Protein AF-A0A293N793-F1 (afdb_monomer)

Solvent-accessible surface area (backbone atoms only — not comparable to full-atom values): 7824 Å² total; per-residue (Å²): 133,86,78,50,73,65,59,54,52,53,51,51,51,54,51,53,54,52,48,52,53,51,51,54,50,47,51,53,51,49,54,50,49,58,66,52,54,79,73,70,86,83,77,96,72,96,85,55,68,75,65,54,52,54,50,53,51,52,51,50,53,52,52,52,49,51,52,48,52,50,53,52,49,53,50,53,51,50,50,52,55,50,61,74,68,55,51,75,66,55,55,52,50,52,53,52,51,54,51,50,54,51,53,51,50,49,50,52,45,61,75,40,28,92,82,65,45,95,72,51,71,68,56,55,50,56,55,52,54,73,70,65,125

Radius of gyration: 32.21 Å; Cα contacts (8 Å, |Δi|>4): 14; chains: 1; bounding box: 65×48×79 Å

InterPro domains:
  IPR026622 Matrix-remodeling-associated protein 7 [PTHR21845] (70-132)
  IPR057534 Matrix-remodeling-associated protein 7, helical domain [PF25473] (76-132)

Foldseek 3Di:
DPPDPVNVVVVVVVVVVVVVVVVVVVVVVVVVVVVVVVVPPDDDDPDCVVVVVVVVVVVVVVVVVVVVVVVVVVVVVVVVVVVVPDDPVNVVVVVVVVVVVLVVVVVVCVVVCVVNPPDDSVNSVVVVVVPPD

Mean predicted aligned error: 19.84 Å

Organism: Ornithodoros erraticus (NCBI:txid265619)

Sequence (133 aa):
MDWNLSDSVVLFSCIVSMLVVLVTTYYFLWRKTISSDAKHKTDEDSESDEIEEDKLIKEQLVRQEVQRLISVGAAKDAENIISANMTEEQRKQEMNIQRQQLEEIFKVMKQHQDKFGDTSLNEVVDQMKLYRC

Structure (mmCIF, N/CA/C/O backbone):
data_AF-A0A293N793-F1
#
_entry.id   AF-A0A293N793-F1
#
loop_
_atom_site.group_PDB
_atom_site.id
_atom_site.type_symbol
_atom_site.label_atom_id
_atom_site.label_alt_id
_atom_site.label_comp_id
_atom_site.label_asym_id
_atom_site.label_entity_id
_atom_site.label_seq_id
_atom_site.pdbx_PDB_ins_code
_atom_site.Cartn_x
_atom_site.Cartn_y
_atom_site.Cartn_z
_atom_site.occupancy
_atom_site.B_iso_or_equiv
_atom_site.auth_seq_id
_atom_site.auth_comp_id
_atom_site.auth_asym_id
_atom_site.auth_atom_id
_atom_site.pdbx_PDB_model_num
ATOM 1 N N . MET A 1 1 ? 20.829 -5.160 -62.903 1.00 50.62 1 MET A N 1
ATOM 2 C CA . MET A 1 1 ? 20.223 -4.833 -61.596 1.00 50.62 1 MET A CA 1
ATOM 3 C C . MET A 1 1 ? 20.938 -3.593 -61.126 1.00 50.62 1 MET A C 1
ATOM 5 O O . MET A 1 1 ? 22.033 -3.695 -60.586 1.00 50.62 1 MET A O 1
ATOM 9 N N . ASP A 1 2 ? 20.372 -2.440 -61.462 1.00 67.69 2 ASP A N 1
ATOM 10 C CA . ASP A 1 2 ? 20.967 -1.146 -61.156 1.00 67.69 2 ASP A CA 1
ATOM 11 C C . ASP A 1 2 ? 20.598 -0.823 -59.713 1.00 67.69 2 ASP A C 1
ATOM 13 O O . ASP A 1 2 ? 19.502 -0.352 -59.418 1.00 67.69 2 ASP A O 1
ATOM 17 N N . TRP A 1 3 ? 21.481 -1.209 -58.794 1.00 68.88 3 TRP A N 1
ATOM 18 C CA . TRP A 1 3 ? 21.340 -0.871 -57.387 1.00 68.88 3 TRP A CA 1
ATOM 19 C C . TRP A 1 3 ? 21.430 0.648 -57.262 1.00 68.88 3 TRP A C 1
ATOM 21 O O . TRP A 1 3 ? 22.498 1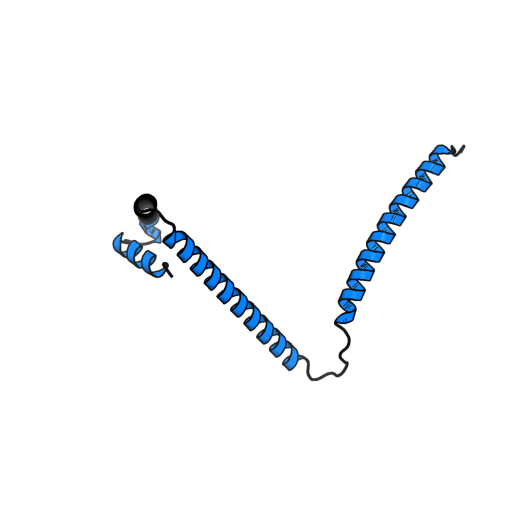.235 -57.442 1.00 68.88 3 TRP A O 1
ATOM 31 N N . ASN A 1 4 ? 20.294 1.292 -56.997 1.00 78.88 4 ASN A N 1
ATOM 32 C CA . ASN A 1 4 ? 20.258 2.725 -56.768 1.00 78.88 4 ASN A CA 1
ATOM 33 C C . ASN A 1 4 ? 20.994 3.042 -55.464 1.00 78.88 4 ASN A C 1
ATOM 35 O O . ASN A 1 4 ? 20.876 2.334 -54.462 1.00 78.88 4 ASN A O 1
ATOM 39 N N . LEU A 1 5 ? 21.745 4.142 -55.469 1.00 74.94 5 LEU A N 1
ATOM 40 C CA . LEU A 1 5 ? 22.511 4.608 -54.312 1.00 74.94 5 LEU A CA 1
ATOM 41 C C . LEU A 1 5 ? 21.612 4.792 -53.070 1.00 74.94 5 LEU A C 1
ATOM 43 O O . LEU A 1 5 ? 22.051 4.568 -51.945 1.00 74.94 5 LEU A O 1
ATOM 47 N N . SER A 1 6 ? 20.334 5.127 -53.281 1.00 80.94 6 SER A N 1
ATOM 48 C CA . SER A 1 6 ? 19.303 5.220 -52.242 1.00 80.94 6 SER A CA 1
ATOM 49 C C . SER A 1 6 ? 19.019 3.890 -51.545 1.00 80.94 6 SER A C 1
ATOM 51 O O . SER A 1 6 ? 18.900 3.865 -50.323 1.00 80.94 6 SER A O 1
ATOM 53 N N . ASP A 1 7 ? 18.968 2.783 -52.288 1.00 84.19 7 ASP A N 1
ATOM 54 C CA . ASP A 1 7 ? 18.658 1.460 -51.732 1.00 84.19 7 ASP A CA 1
ATOM 55 C C . ASP A 1 7 ? 19.807 0.967 -50.852 1.00 84.19 7 ASP A C 1
ATOM 57 O O . ASP A 1 7 ? 19.587 0.373 -49.797 1.00 84.19 7 ASP A O 1
ATOM 61 N N . SER A 1 8 ? 21.045 1.302 -51.231 1.00 84.38 8 SER A N 1
ATOM 62 C CA . SER A 1 8 ? 22.220 1.048 -50.393 1.00 84.38 8 SER A CA 1
ATOM 63 C C . SER A 1 8 ? 22.178 1.862 -49.097 1.00 84.38 8 SER A C 1
ATOM 65 O O . SER A 1 8 ? 22.453 1.318 -48.031 1.00 84.38 8 SER A O 1
ATOM 67 N N . VAL A 1 9 ? 21.777 3.139 -49.144 1.00 87.88 9 VAL A N 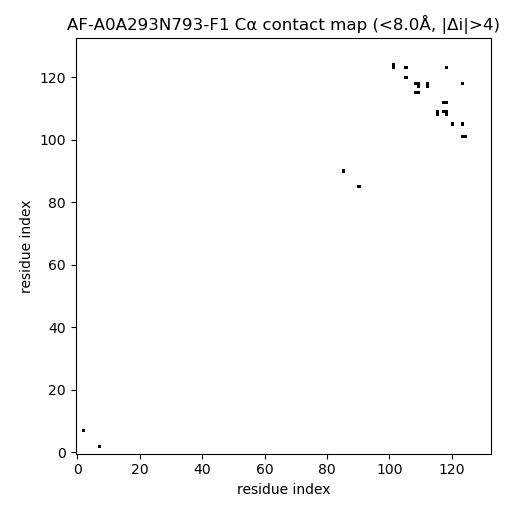1
ATOM 68 C CA . VAL A 1 9 ? 21.659 3.989 -47.942 1.00 87.88 9 VAL A CA 1
ATOM 69 C C . VAL A 1 9 ? 20.587 3.468 -46.980 1.00 87.88 9 VAL A C 1
ATOM 71 O O . VAL A 1 9 ? 20.818 3.440 -45.770 1.00 87.88 9 VAL A O 1
ATOM 74 N N . VAL A 1 10 ? 19.442 3.015 -47.495 1.00 89.25 10 VAL A N 1
ATOM 75 C CA . VAL A 1 10 ? 18.383 2.407 -46.672 1.00 89.25 10 VAL A CA 1
ATOM 76 C C . VAL A 1 10 ? 18.852 1.082 -46.067 1.00 89.25 10 VAL A C 1
ATOM 78 O O . VAL A 1 10 ? 18.622 0.821 -44.889 1.00 89.25 10 VAL A O 1
ATOM 81 N N . LEU A 1 11 ? 19.584 0.267 -46.826 1.00 87.25 11 LEU A N 1
ATOM 82 C CA . LEU A 1 11 ? 20.152 -0.979 -46.315 1.00 87.25 11 LEU A CA 1
ATOM 83 C C . LEU A 1 11 ? 21.174 -0.722 -45.194 1.00 87.25 11 LEU A C 1
ATOM 85 O O . LEU A 1 11 ? 21.115 -1.375 -44.150 1.00 87.25 11 LEU A O 1
ATOM 89 N N . PHE A 1 12 ? 22.060 0.267 -45.347 1.00 91.38 12 PHE A N 1
ATOM 90 C CA . PHE A 1 12 ? 22.994 0.653 -44.286 1.00 91.38 12 PHE A CA 1
ATOM 91 C C . PHE A 1 12 ? 22.277 1.195 -43.046 1.00 91.38 12 PHE A C 1
ATOM 93 O O . PHE A 1 12 ? 22.668 0.852 -41.931 1.00 91.38 12 PHE A O 1
ATOM 100 N N . SER A 1 13 ? 21.213 1.989 -43.203 1.00 92.31 13 SER A N 1
ATOM 101 C CA . SER A 1 13 ? 20.465 2.517 -42.055 1.00 92.31 13 SER A CA 1
ATOM 102 C C . SER A 1 13 ? 19.748 1.409 -41.274 1.00 92.31 13 SER A C 1
ATOM 104 O O . SER A 1 13 ? 19.785 1.409 -40.040 1.00 92.31 13 SER A O 1
ATOM 106 N N . CYS A 1 14 ? 19.191 0.409 -41.966 1.00 90.44 14 CYS A N 1
ATOM 107 C CA . CYS A 1 14 ? 18.622 -0.784 -41.339 1.00 90.44 14 CYS A CA 1
ATOM 108 C C . CYS A 1 14 ? 19.677 -1.589 -40.566 1.00 90.44 14 CYS A C 1
ATOM 110 O O . CYS A 1 14 ? 19.428 -1.987 -39.426 1.00 90.44 14 CYS A O 1
ATOM 112 N N . ILE A 1 15 ? 20.866 -1.786 -41.143 1.00 94.75 15 ILE A N 1
ATOM 113 C CA . ILE A 1 15 ? 21.966 -2.501 -40.478 1.00 94.75 15 ILE A CA 1
ATOM 114 C C . ILE A 1 15 ? 22.425 -1.744 -39.229 1.00 94.75 15 ILE A C 1
ATOM 116 O O . ILE A 1 15 ? 22.568 -2.346 -38.166 1.00 94.75 15 ILE A O 1
ATOM 120 N N . VAL A 1 16 ? 22.606 -0.424 -39.321 1.00 95.00 16 VAL A N 1
ATOM 121 C CA . VAL A 1 16 ? 23.008 0.407 -38.177 1.00 95.00 16 VAL A CA 1
ATOM 122 C C . VAL A 1 16 ? 21.963 0.339 -37.061 1.00 95.00 16 VAL A C 1
ATOM 124 O O . VAL A 1 16 ? 22.328 0.171 -35.899 1.00 95.00 16 VAL A O 1
ATOM 127 N N . SER A 1 17 ? 20.669 0.386 -37.392 1.00 94.12 17 SER A N 1
ATOM 128 C CA . SER A 1 17 ? 19.593 0.249 -36.403 1.00 94.12 17 SER A CA 1
ATOM 129 C C . SER A 1 17 ? 19.625 -1.110 -35.691 1.00 94.12 17 SER A C 1
ATOM 131 O O . SER A 1 17 ? 19.571 -1.155 -34.460 1.00 94.12 17 SER A O 1
ATOM 133 N N . MET A 1 18 ? 19.805 -2.213 -36.431 1.00 93.81 18 MET A N 1
ATOM 134 C CA . MET A 1 18 ? 19.934 -3.547 -3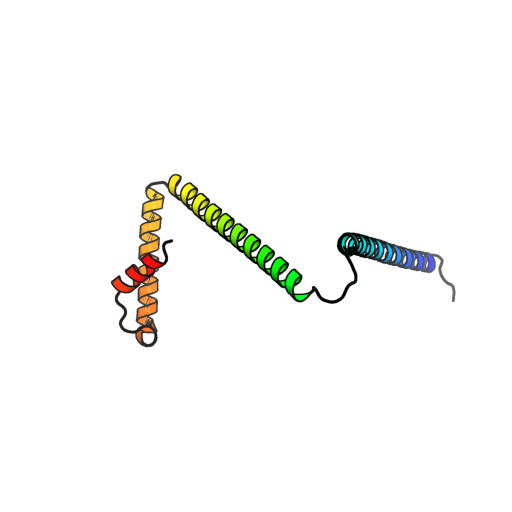5.830 1.00 93.81 18 MET A CA 1
ATOM 135 C C . MET A 1 18 ? 21.173 -3.668 -34.942 1.00 93.81 18 MET A C 1
ATOM 137 O O . MET A 1 18 ? 21.088 -4.224 -33.848 1.00 93.81 18 MET A O 1
ATOM 141 N N . LEU A 1 19 ? 22.310 -3.110 -35.364 1.00 95.81 19 LEU A N 1
ATOM 142 C CA . LEU A 1 19 ? 23.535 -3.116 -34.566 1.00 95.81 19 LEU A CA 1
ATOM 143 C C . LEU A 1 19 ? 23.363 -2.349 -33.255 1.00 95.81 19 LEU A C 1
ATOM 145 O O . LEU A 1 19 ? 23.795 -2.837 -32.216 1.00 95.81 19 LEU A O 1
ATOM 149 N N . VAL A 1 20 ? 22.686 -1.199 -33.264 1.00 95.50 20 VAL A N 1
ATOM 150 C CA . VAL A 1 20 ? 22.410 -0.437 -32.035 1.00 95.50 20 VAL A CA 1
ATOM 151 C C . VAL A 1 20 ? 21.558 -1.253 -31.062 1.00 95.50 20 VAL A C 1
ATOM 153 O O . VAL A 1 20 ? 21.871 -1.305 -29.871 1.00 95.50 20 VAL A O 1
ATOM 156 N N . VAL A 1 21 ? 20.518 -1.939 -31.544 1.00 95.38 21 VAL A N 1
ATOM 157 C CA . VAL A 1 21 ? 19.673 -2.801 -30.697 1.00 95.38 21 VAL A CA 1
ATOM 158 C C . VAL A 1 21 ? 20.464 -3.991 -30.148 1.00 95.38 21 VAL A C 1
ATOM 160 O O . VAL A 1 21 ? 20.362 -4.305 -28.962 1.00 95.38 21 VAL A O 1
ATOM 163 N N . LEU A 1 22 ? 21.301 -4.628 -30.968 1.00 94.69 22 LEU A N 1
ATOM 164 C CA . LEU A 1 22 ? 22.144 -5.746 -30.534 1.00 94.69 22 LEU A CA 1
ATOM 165 C C . LEU A 1 22 ? 23.183 -5.311 -29.501 1.00 94.69 22 LEU A C 1
ATOM 167 O O . LEU A 1 22 ? 23.339 -5.975 -28.483 1.00 94.69 22 LEU A O 1
ATOM 171 N N . VAL A 1 23 ? 23.847 -4.176 -29.723 1.00 95.50 23 VAL A N 1
ATOM 172 C CA . VAL A 1 23 ? 24.836 -3.611 -28.799 1.00 95.50 23 VAL A CA 1
ATOM 173 C C . VAL A 1 23 ? 24.171 -3.234 -27.480 1.00 95.50 23 VAL A C 1
ATOM 175 O O . VAL A 1 23 ? 24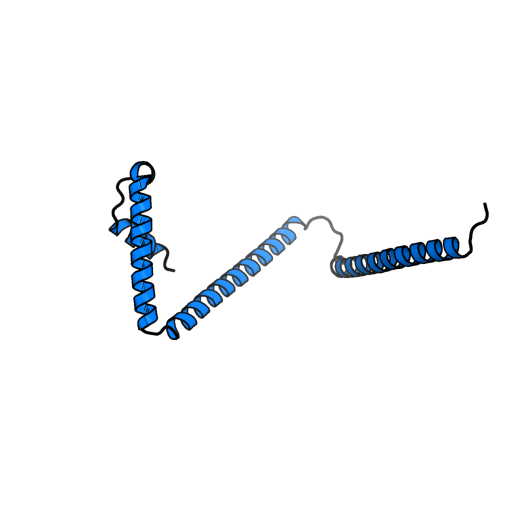.640 -3.645 -26.425 1.00 95.50 23 VAL A O 1
ATOM 178 N N . THR A 1 24 ? 23.051 -2.512 -27.510 1.00 92.56 24 THR A N 1
ATOM 179 C CA . THR A 1 24 ? 22.330 -2.119 -26.285 1.00 92.56 24 THR A CA 1
ATOM 180 C C . THR A 1 24 ? 21.815 -3.330 -25.505 1.00 92.56 24 THR A C 1
ATOM 182 O O . THR A 1 24 ? 21.970 -3.375 -24.284 1.00 92.56 24 THR A O 1
ATOM 185 N N . THR A 1 25 ? 21.293 -4.349 -26.192 1.00 92.31 25 THR A N 1
ATOM 186 C CA . THR A 1 25 ? 20.851 -5.608 -25.567 1.00 92.31 25 THR A CA 1
ATOM 187 C C . THR A 1 25 ? 22.035 -6.399 -25.008 1.00 92.31 25 THR A C 1
ATOM 189 O O . THR A 1 25 ? 21.963 -6.894 -23.885 1.00 92.31 25 THR A O 1
ATOM 192 N N . TYR A 1 26 ? 23.154 -6.468 -25.734 1.00 95.12 26 TYR A N 1
ATOM 193 C CA . TYR A 1 26 ? 24.386 -7.117 -25.281 1.00 95.12 26 TYR A CA 1
ATOM 194 C C . TYR A 1 26 ? 24.968 -6.424 -24.047 1.00 95.12 26 TYR A C 1
ATOM 196 O O . TYR A 1 26 ? 25.278 -7.094 -23.070 1.00 95.12 26 TYR A O 1
ATOM 204 N N . TYR A 1 27 ? 25.044 -5.090 -24.030 1.00 94.44 27 TYR A N 1
ATOM 205 C CA . TYR A 1 27 ? 25.481 -4.329 -22.855 1.00 94.44 27 TYR A CA 1
ATOM 206 C C . TYR A 1 27 ? 24.543 -4.523 -21.663 1.00 94.44 27 TYR A C 1
ATOM 208 O O . TYR A 1 27 ? 25.012 -4.642 -20.532 1.00 94.44 27 TYR A O 1
ATOM 216 N N . PHE A 1 28 ? 23.230 -4.571 -21.894 1.00 89.88 28 PHE A N 1
ATOM 217 C CA . PHE A 1 28 ? 22.249 -4.806 -20.837 1.00 89.88 28 PHE A CA 1
ATOM 218 C C . PHE A 1 28 ? 22.387 -6.211 -20.234 1.00 89.88 28 PHE A C 1
ATOM 220 O O . PHE A 1 28 ? 22.413 -6.357 -19.011 1.00 89.88 28 PHE A O 1
ATOM 227 N N . LEU A 1 29 ? 22.541 -7.233 -21.080 1.00 88.12 29 LEU A N 1
ATOM 228 C CA . LEU A 1 29 ? 22.779 -8.609 -20.645 1.00 88.12 29 LEU A CA 1
ATOM 229 C C . LEU A 1 29 ? 24.139 -8.756 -19.961 1.00 88.12 29 LEU A C 1
ATOM 231 O O . LEU A 1 29 ? 24.207 -9.335 -18.884 1.00 88.12 29 LEU A O 1
ATOM 235 N N . TRP A 1 30 ? 25.198 -8.163 -20.509 1.00 86.88 30 TRP A N 1
ATOM 236 C CA . TRP A 1 30 ? 26.533 -8.186 -19.912 1.00 86.88 30 TRP A CA 1
ATOM 237 C C . TRP A 1 30 ? 26.557 -7.502 -18.542 1.00 86.88 30 TRP A C 1
ATOM 239 O O . TRP A 1 30 ? 27.087 -8.062 -17.585 1.00 86.88 30 TRP A O 1
ATOM 249 N N . ARG A 1 31 ? 25.891 -6.348 -18.398 1.00 84.00 31 ARG A N 1
ATOM 250 C CA . ARG A 1 31 ? 25.715 -5.667 -17.106 1.00 84.00 31 ARG A CA 1
ATOM 251 C C . ARG A 1 31 ? 24.936 -6.526 -16.110 1.00 84.00 31 ARG A C 1
ATOM 253 O O . ARG A 1 31 ? 25.269 -6.533 -14.927 1.00 84.00 31 ARG A O 1
ATOM 260 N N . LYS A 1 32 ? 23.912 -7.250 -16.571 1.00 76.50 32 LYS A N 1
ATOM 261 C CA . LYS A 1 32 ? 23.125 -8.156 -15.726 1.00 76.50 32 LYS A CA 1
ATOM 262 C C . LYS A 1 32 ? 23.942 -9.375 -15.282 1.00 76.50 32 LYS A C 1
ATOM 264 O O . LYS A 1 32 ? 23.870 -9.732 -14.111 1.00 76.50 32 LYS A O 1
ATOM 269 N N . THR A 1 33 ? 24.762 -9.950 -16.161 1.00 75.94 33 THR A N 1
ATOM 270 C CA . THR A 1 33 ? 25.673 -11.057 -15.829 1.00 75.94 33 THR A CA 1
ATOM 271 C C . THR A 1 33 ? 26.750 -10.622 -14.839 1.00 75.94 33 THR A C 1
ATOM 273 O O . THR A 1 33 ? 26.949 -11.302 -13.842 1.00 75.94 33 THR A O 1
ATOM 276 N N . ILE A 1 34 ? 27.366 -9.447 -15.019 1.00 65.62 34 ILE A N 1
ATOM 277 C CA . ILE A 1 34 ? 28.337 -8.893 -14.054 1.00 65.62 34 ILE A CA 1
ATOM 278 C C . ILE A 1 34 ? 27.703 -8.615 -12.683 1.00 65.62 34 ILE A C 1
ATOM 280 O O . ILE A 1 34 ? 28.349 -8.785 -11.653 1.00 65.62 34 ILE A O 1
ATOM 284 N N . SER A 1 35 ? 26.418 -8.247 -12.653 1.00 54.94 35 SER A N 1
ATOM 285 C CA . SER A 1 35 ? 25.669 -8.099 -11.401 1.00 54.94 35 SER A CA 1
ATOM 286 C C . SER A 1 35 ? 25.285 -9.442 -10.761 1.00 54.94 35 SER A C 1
ATOM 288 O O . SER A 1 35 ? 24.942 -9.457 -9.581 1.00 54.94 35 SER A O 1
ATOM 290 N N . SER A 1 36 ? 25.324 -10.544 -11.517 1.00 54.03 36 SER A N 1
ATOM 291 C CA . SER A 1 36 ? 25.070 -11.908 -11.035 1.00 54.03 36 SER A CA 1
ATOM 292 C C . SER A 1 36 ? 26.353 -12.609 -10.573 1.00 54.03 36 SER A C 1
ATOM 294 O O . SER A 1 36 ? 26.302 -13.413 -9.648 1.00 54.03 36 SER A O 1
ATOM 296 N N . ASP A 1 37 ? 27.500 -12.280 -11.173 1.00 49.62 37 ASP A N 1
ATOM 297 C CA . ASP A 1 37 ? 28.808 -12.885 -10.878 1.00 49.62 37 ASP A CA 1
ATOM 298 C C . ASP A 1 37 ? 29.411 -12.380 -9.549 1.00 49.62 37 ASP A C 1
ATOM 300 O O . ASP A 1 37 ? 30.151 -13.082 -8.868 1.00 49.62 37 ASP A O 1
ATOM 304 N N . ALA A 1 38 ? 28.988 -11.200 -9.076 1.00 49.62 38 ALA A N 1
ATOM 305 C CA . ALA A 1 38 ? 29.331 -10.705 -7.736 1.00 49.62 38 ALA A CA 1
ATOM 306 C C . ALA A 1 38 ? 28.723 -11.538 -6.582 1.00 49.62 38 ALA A C 1
ATOM 308 O O . ALA A 1 38 ? 28.997 -11.253 -5.417 1.00 49.62 38 ALA A O 1
ATOM 309 N N . LYS A 1 39 ? 27.893 -12.548 -6.888 1.00 49.91 39 LYS A N 1
ATOM 310 C CA . LYS A 1 39 ? 27.270 -13.448 -5.907 1.00 49.91 39 LYS A CA 1
ATOM 311 C C . LYS A 1 39 ? 27.785 -14.895 -5.975 1.00 49.91 39 LYS A C 1
ATOM 313 O O . LYS A 1 39 ? 27.319 -15.707 -5.188 1.00 49.91 39 LYS A O 1
ATOM 318 N N . HIS A 1 40 ? 28.715 -15.219 -6.882 1.00 38.53 40 HIS A N 1
ATOM 319 C CA . HIS A 1 40 ? 29.148 -16.598 -7.156 1.00 38.53 40 HIS A CA 1
ATOM 320 C C . HIS A 1 40 ? 30.652 -16.812 -6.903 1.00 38.53 40 HIS A C 1
ATOM 322 O O . HIS A 1 40 ? 31.388 -17.315 -7.754 1.00 38.53 40 HIS A O 1
ATOM 328 N N . LYS A 1 41 ? 31.142 -16.420 -5.722 1.00 50.03 41 LYS A N 1
ATOM 329 C CA . LYS A 1 41 ? 32.508 -16.778 -5.319 1.00 50.03 41 LYS A CA 1
ATOM 330 C C . LYS A 1 41 ? 32.627 -17.156 -3.846 1.00 50.03 41 LYS A C 1
ATOM 332 O O . LYS A 1 41 ? 33.250 -16.427 -3.083 1.00 50.03 41 LYS A O 1
ATOM 337 N N . THR A 1 42 ? 32.018 -18.296 -3.533 1.00 38.88 42 THR A N 1
ATOM 338 C CA . THR A 1 42 ? 32.314 -19.229 -2.429 1.00 38.88 42 THR A CA 1
ATOM 339 C C . THR A 1 42 ? 31.543 -20.512 -2.773 1.00 38.88 42 THR A C 1
ATOM 341 O O . THR A 1 42 ? 30.373 -20.387 -3.115 1.00 38.88 42 THR A O 1
ATOM 344 N N . ASP A 1 43 ? 32.000 -21.755 -2.738 1.00 44.28 43 ASP A N 1
ATOM 345 C CA . ASP A 1 43 ? 33.270 -22.469 -2.903 1.00 44.28 43 ASP A CA 1
ATOM 346 C C . ASP A 1 43 ? 32.821 -23.914 -3.245 1.00 44.28 43 ASP A C 1
ATOM 348 O O . ASP A 1 43 ? 31.749 -24.336 -2.810 1.00 44.28 43 ASP A O 1
ATOM 352 N N . GLU A 1 44 ? 33.582 -24.680 -4.032 1.00 53.47 44 GLU A N 1
ATOM 353 C CA . GLU A 1 44 ? 33.378 -26.137 -4.107 1.00 53.47 44 GLU A CA 1
ATOM 354 C C . GLU A 1 44 ? 33.803 -26.750 -2.759 1.00 53.47 44 GLU A C 1
ATOM 356 O O . GLU A 1 44 ? 34.979 -26.645 -2.420 1.00 53.47 44 GLU A O 1
ATOM 361 N N . ASP A 1 45 ? 32.897 -27.395 -2.012 1.00 42.25 45 ASP A N 1
ATOM 362 C CA . ASP A 1 45 ? 33.105 -28.778 -1.546 1.00 42.25 45 ASP A CA 1
ATOM 363 C C . ASP A 1 45 ? 31.807 -29.397 -0.992 1.00 42.25 45 ASP A C 1
ATOM 365 O O . ASP A 1 45 ? 31.013 -28.787 -0.275 1.00 42.25 45 ASP A O 1
ATOM 369 N N . SER A 1 46 ? 31.597 -30.645 -1.370 1.00 51.12 46 SER A N 1
ATOM 370 C CA . SER A 1 46 ? 30.321 -31.343 -1.437 1.00 51.12 46 SER A CA 1
ATOM 371 C C . SER A 1 46 ? 30.011 -32.113 -0.144 1.00 51.12 46 SER A C 1
ATOM 373 O O . SER A 1 46 ? 30.218 -33.319 -0.116 1.00 51.12 46 SER A O 1
ATOM 375 N N . GLU A 1 47 ? 29.486 -31.463 0.907 1.00 49.50 47 GLU A N 1
ATOM 376 C CA . GLU A 1 47 ? 28.706 -32.154 1.976 1.00 49.50 47 GLU A CA 1
ATOM 377 C C . GLU A 1 47 ? 27.886 -31.232 2.924 1.00 49.50 47 GLU A C 1
ATOM 379 O O . GLU A 1 47 ? 27.357 -31.701 3.930 1.00 49.50 47 GLU A O 1
ATOM 384 N N . SER A 1 48 ? 27.762 -29.921 2.652 1.00 48.44 48 SER A N 1
ATOM 385 C C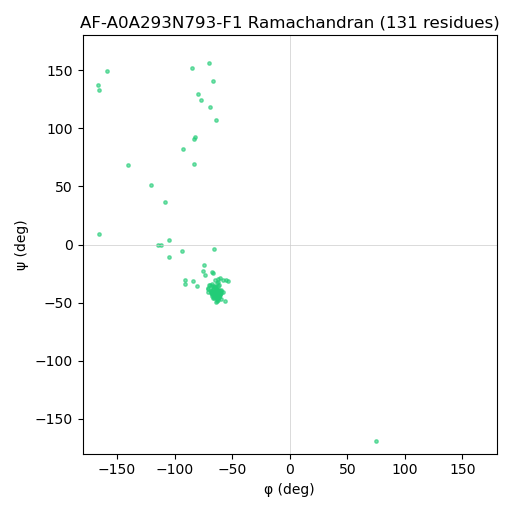A . SER A 1 48 ? 27.139 -28.931 3.570 1.00 48.44 48 SER A CA 1
ATOM 386 C C . SER A 1 48 ? 25.837 -28.274 3.077 1.00 48.44 48 SER A C 1
ATOM 388 O O . SER A 1 48 ? 25.238 -27.484 3.814 1.00 48.44 48 SER A O 1
ATOM 390 N N . ASP A 1 49 ? 25.362 -28.621 1.878 1.00 49.16 49 ASP A N 1
ATOM 391 C CA . ASP A 1 49 ? 24.293 -27.888 1.179 1.00 49.16 49 ASP A CA 1
ATOM 392 C C . ASP A 1 49 ? 22.934 -27.892 1.908 1.00 49.16 49 ASP A C 1
ATOM 394 O O . ASP A 1 49 ? 22.228 -26.885 1.904 1.00 49.16 49 ASP A O 1
ATOM 398 N N . GLU A 1 50 ? 22.576 -28.963 2.627 1.00 52.53 50 GLU A N 1
ATOM 399 C CA . GLU A 1 50 ? 21.270 -29.036 3.311 1.00 52.53 50 GLU A CA 1
ATOM 400 C C . GLU A 1 50 ? 21.177 -28.140 4.566 1.00 52.53 50 GLU A C 1
ATOM 402 O O . GLU A 1 50 ? 20.090 -27.699 4.944 1.00 52.53 50 GLU A O 1
ATOM 407 N N . ILE A 1 51 ? 22.303 -27.837 5.229 1.00 54.62 51 ILE A N 1
ATOM 408 C CA . ILE A 1 51 ? 22.320 -27.030 6.467 1.00 54.62 51 ILE A CA 1
ATOM 409 C C . ILE A 1 51 ? 22.326 -25.526 6.151 1.00 54.62 51 ILE A C 1
ATOM 411 O O . ILE A 1 51 ? 21.792 -24.718 6.921 1.00 54.62 51 ILE A O 1
ATOM 415 N N . GLU A 1 52 ? 22.938 -25.130 5.036 1.00 57.22 52 GLU A N 1
ATOM 416 C CA . GLU A 1 52 ? 23.046 -23.728 4.632 1.00 57.22 52 GLU A CA 1
ATOM 417 C C . GLU A 1 52 ? 21.758 -23.221 3.967 1.00 57.22 52 GLU A C 1
ATOM 419 O O . GLU A 1 52 ? 21.317 -22.105 4.258 1.00 57.22 52 GLU A O 1
ATOM 424 N N . GLU A 1 53 ? 21.075 -24.070 3.192 1.00 60.03 53 GLU A N 1
ATOM 425 C CA . GLU A 1 53 ? 19.782 -23.745 2.582 1.00 60.03 53 GLU A CA 1
ATOM 426 C C . GLU A 1 53 ? 18.680 -23.541 3.646 1.00 60.03 53 GLU A C 1
ATOM 428 O O . GLU A 1 53 ? 17.953 -22.544 3.606 1.00 60.03 53 GLU A O 1
ATOM 433 N N . ASP A 1 54 ? 18.624 -24.389 4.684 1.00 68.31 54 ASP A N 1
ATOM 434 C CA . ASP A 1 54 ? 17.667 -24.255 5.800 1.00 68.31 54 ASP A CA 1
ATOM 435 C C . ASP A 1 54 ? 17.902 -22.975 6.629 1.00 68.31 54 ASP A C 1
ATOM 437 O O . ASP A 1 54 ? 16.955 -22.304 7.060 1.00 68.31 54 ASP A O 1
ATOM 441 N N . LYS A 1 55 ? 19.165 -22.566 6.817 1.00 75.06 55 LYS A N 1
ATOM 442 C CA . LYS A 1 55 ? 19.493 -21.286 7.470 1.00 75.06 55 LYS A CA 1
ATOM 443 C C . LYS A 1 55 ? 19.063 -20.090 6.630 1.00 75.06 55 LYS A C 1
ATOM 445 O O . LYS A 1 55 ? 18.498 -19.142 7.181 1.00 75.06 55 LYS A O 1
ATOM 450 N N . LEU A 1 56 ? 19.292 -20.137 5.319 1.00 77.62 56 LEU A N 1
ATOM 451 C CA . LEU A 1 56 ? 18.926 -19.054 4.410 1.00 77.62 56 LEU A CA 1
ATOM 452 C C . LEU A 1 56 ? 17.400 -18.884 4.329 1.00 77.62 56 LEU A C 1
ATOM 454 O O . LEU A 1 56 ? 16.897 -17.758 4.368 1.00 77.62 56 LEU A O 1
ATOM 458 N N . ILE A 1 57 ? 16.658 -19.995 4.292 1.00 81.06 57 ILE A N 1
ATOM 459 C CA . ILE A 1 57 ? 15.188 -20.010 4.302 1.00 81.06 57 ILE A CA 1
ATOM 460 C C . ILE A 1 57 ? 14.648 -19.440 5.619 1.00 81.06 57 ILE A C 1
ATOM 462 O O . ILE A 1 57 ? 13.755 -18.587 5.604 1.00 81.06 57 ILE A O 1
ATOM 466 N N . LYS A 1 58 ? 15.213 -19.843 6.765 1.00 82.94 58 LYS A N 1
ATOM 467 C CA . LYS A 1 58 ? 14.833 -19.293 8.078 1.00 82.94 58 LYS A CA 1
ATOM 468 C C . LYS A 1 58 ? 15.082 -17.791 8.166 1.00 82.94 58 LYS A C 1
ATOM 470 O O . LYS A 1 58 ? 14.223 -17.064 8.662 1.00 82.94 58 LYS A O 1
ATOM 475 N N . GLU A 1 59 ? 16.212 -17.304 7.661 1.00 82.00 59 GLU A N 1
ATOM 476 C CA . GLU A 1 59 ? 16.513 -15.870 7.677 1.00 82.00 59 GLU A CA 1
ATOM 477 C C . GLU A 1 59 ? 15.561 -15.068 6.770 1.00 82.00 59 GLU A C 1
ATOM 479 O O . GLU A 1 59 ? 15.108 -13.982 7.144 1.00 82.00 59 GLU A O 1
ATOM 484 N N . GLN A 1 60 ? 15.190 -15.613 5.607 1.00 80.31 60 GLN A N 1
ATOM 485 C CA . GLN A 1 60 ? 14.206 -14.992 4.716 1.00 80.31 60 GLN A CA 1
ATOM 486 C C . GLN A 1 60 ? 12.801 -14.943 5.331 1.00 80.31 60 GLN A C 1
ATOM 488 O O . GLN A 1 60 ? 12.152 -13.898 5.258 1.00 80.31 60 GLN A O 1
ATOM 493 N N . LEU A 1 61 ? 12.357 -16.015 5.995 1.00 83.69 61 LEU A N 1
ATOM 494 C CA . LEU A 1 61 ? 11.074 -16.052 6.709 1.00 83.69 61 LEU A CA 1
ATOM 495 C C . LEU A 1 61 ? 11.014 -15.017 7.837 1.00 83.69 61 LEU A C 1
ATOM 497 O O . LEU A 1 61 ? 10.021 -14.305 7.972 1.00 83.69 61 LEU A O 1
ATOM 501 N N . VAL A 1 62 ? 12.093 -14.877 8.612 1.00 86.19 62 VAL A N 1
ATOM 502 C CA . VAL A 1 62 ? 12.175 -13.871 9.683 1.00 86.19 62 VAL A CA 1
ATOM 503 C C . VAL A 1 62 ? 12.107 -12.455 9.111 1.00 86.19 62 VAL A C 1
ATOM 505 O O . VAL A 1 62 ? 11.372 -11.620 9.633 1.00 86.19 62 VAL A O 1
ATOM 508 N N . ARG A 1 63 ? 12.817 -12.169 8.012 1.00 82.44 63 ARG A N 1
ATOM 509 C CA . ARG A 1 63 ? 12.756 -10.854 7.348 1.00 82.44 63 ARG A CA 1
ATOM 510 C C . ARG A 1 63 ? 11.363 -10.552 6.797 1.00 82.44 63 ARG A C 1
ATOM 512 O O . ARG A 1 63 ? 10.892 -9.425 6.943 1.00 82.44 63 ARG A O 1
ATOM 519 N N . GLN A 1 64 ? 10.701 -11.547 6.208 1.00 81.94 64 GLN A N 1
ATOM 520 C CA . GLN A 1 64 ? 9.335 -11.419 5.705 1.00 81.94 64 GLN A CA 1
ATOM 521 C C . GLN A 1 64 ? 8.342 -11.132 6.839 1.00 81.94 64 GLN A C 1
ATOM 523 O O . GLN A 1 64 ? 7.497 -10.248 6.701 1.00 81.94 64 GLN A O 1
ATOM 528 N N . GLU A 1 65 ? 8.468 -11.822 7.973 1.00 79.12 65 GLU A N 1
ATOM 529 C CA . GLU A 1 65 ? 7.599 -11.607 9.131 1.00 79.12 65 GLU A CA 1
ATOM 530 C C . GLU A 1 65 ? 7.846 -10.239 9.779 1.00 79.12 65 GLU A C 1
ATOM 532 O O . GLU A 1 65 ? 6.899 -9.515 10.069 1.00 79.12 65 GLU A O 1
ATOM 537 N N . VAL A 1 66 ? 9.105 -9.808 9.912 1.00 75.12 66 VAL A N 1
ATOM 538 C CA . VAL A 1 66 ? 9.437 -8.456 10.392 1.00 75.12 66 VAL A CA 1
ATOM 539 C C . VAL A 1 66 ? 8.848 -7.387 9.467 1.00 75.12 66 VAL A C 1
ATOM 541 O O . VAL A 1 66 ? 8.242 -6.429 9.944 1.00 75.12 66 VAL A O 1
ATOM 544 N N . GLN A 1 67 ? 8.952 -7.558 8.147 1.00 74.44 67 GLN A N 1
ATOM 545 C CA . GLN A 1 67 ? 8.355 -6.635 7.180 1.00 74.44 67 GLN A CA 1
ATOM 546 C C . GLN A 1 67 ? 6.823 -6.616 7.278 1.00 74.44 67 GLN A C 1
ATOM 548 O O . GLN A 1 67 ? 6.214 -5.546 7.208 1.00 74.44 67 GLN A O 1
ATOM 553 N N . ARG A 1 68 ? 6.199 -7.778 7.498 1.00 72.50 68 ARG A N 1
ATOM 554 C CA . ARG A 1 68 ? 4.756 -7.898 7.722 1.00 72.50 68 ARG A CA 1
ATOM 555 C C . ARG A 1 68 ? 4.335 -7.172 8.998 1.00 72.50 68 ARG A C 1
ATOM 557 O O . ARG A 1 68 ? 3.423 -6.354 8.940 1.00 72.50 68 ARG A O 1
ATOM 564 N N . LEU A 1 69 ? 5.028 -7.387 10.112 1.00 70.25 69 LEU A N 1
ATOM 565 C CA . LEU A 1 69 ? 4.753 -6.719 11.386 1.00 70.25 69 LEU A CA 1
ATOM 566 C C . LEU A 1 69 ? 4.928 -5.198 11.289 1.00 70.25 69 LEU A C 1
ATOM 568 O O . LEU A 1 69 ? 4.078 -4.462 11.781 1.00 70.25 69 LEU A O 1
ATOM 572 N N . ILE A 1 70 ? 5.961 -4.720 10.588 1.00 70.69 70 ILE A N 1
ATOM 573 C CA . ILE A 1 70 ? 6.155 -3.287 10.320 1.00 70.69 70 ILE A CA 1
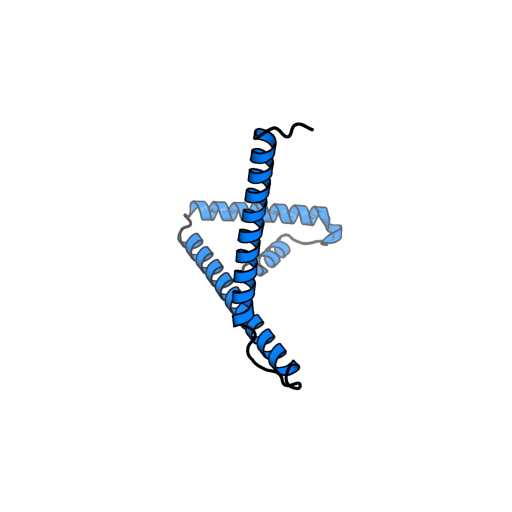ATOM 574 C C . ILE A 1 70 ? 5.013 -2.736 9.459 1.00 70.69 70 ILE A C 1
ATOM 576 O O . ILE A 1 70 ? 4.498 -1.662 9.754 1.00 70.69 70 ILE A O 1
ATOM 580 N N . SER A 1 71 ? 4.575 -3.463 8.426 1.00 68.94 71 SER A N 1
ATOM 581 C CA . SER A 1 71 ? 3.455 -3.026 7.579 1.00 68.94 71 SER A CA 1
ATOM 582 C C . SER A 1 71 ? 2.119 -2.986 8.329 1.00 68.94 71 SER A C 1
ATOM 584 O O . SER A 1 71 ? 1.319 -2.079 8.112 1.00 68.94 71 SER A O 1
ATOM 586 N N . VAL A 1 72 ? 1.900 -3.920 9.260 1.00 71.94 72 VAL A N 1
ATOM 587 C CA . VAL A 1 72 ? 0.722 -3.945 10.136 1.00 71.94 72 VAL A CA 1
ATOM 588 C C . VAL A 1 72 ? 0.788 -2.812 11.161 1.00 71.94 72 VAL A C 1
ATOM 590 O O . VAL A 1 72 ? -0.218 -2.145 11.387 1.00 71.94 72 VAL A O 1
ATOM 593 N N . GLY A 1 73 ? 1.964 -2.547 11.737 1.00 67.69 73 GLY A N 1
ATOM 594 C CA . GLY A 1 73 ? 2.191 -1.400 12.619 1.00 67.69 73 GLY A CA 1
ATOM 595 C C . GLY A 1 73 ? 1.929 -0.074 11.908 1.00 67.69 73 GLY A C 1
ATOM 596 O O . GLY A 1 73 ? 1.149 0.735 12.392 1.00 67.69 73 GLY A O 1
ATOM 597 N N . ALA A 1 74 ? 2.464 0.093 10.696 1.00 68.31 74 ALA A N 1
ATOM 598 C CA . ALA A 1 74 ? 2.229 1.274 9.870 1.00 68.31 74 ALA A CA 1
ATOM 599 C C . ALA A 1 74 ? 0.747 1.454 9.489 1.00 68.31 74 ALA A C 1
ATOM 601 O O . ALA A 1 74 ? 0.262 2.582 9.432 1.00 68.31 74 ALA A O 1
ATOM 602 N N . ALA A 1 75 ? 0.010 0.361 9.255 1.00 65.94 75 ALA A N 1
ATOM 603 C CA . ALA A 1 75 ? -1.431 0.413 9.012 1.00 65.94 75 ALA A CA 1
ATOM 604 C C . ALA A 1 75 ? -2.214 0.843 10.265 1.00 65.94 75 ALA A C 1
ATOM 606 O O . ALA A 1 75 ? -3.093 1.697 10.164 1.00 65.94 75 ALA A O 1
ATOM 607 N N . LYS A 1 76 ? -1.857 0.317 11.446 1.00 67.88 76 LYS A N 1
ATOM 608 C CA . LYS A 1 76 ? -2.447 0.733 12.731 1.00 67.88 76 LYS A CA 1
ATOM 609 C C . LYS A 1 76 ? -2.137 2.193 13.065 1.00 67.88 76 LYS A C 1
ATOM 611 O O . LYS A 1 76 ? -3.005 2.914 13.552 1.00 67.88 76 LYS A O 1
ATOM 616 N N . ASP A 1 77 ? -0.932 2.657 12.756 1.00 70.75 77 ASP A N 1
ATOM 617 C CA . ASP A 1 77 ? -0.544 4.054 12.953 1.00 70.75 77 ASP A CA 1
ATOM 618 C C . ASP A 1 77 ? -1.304 4.987 12.002 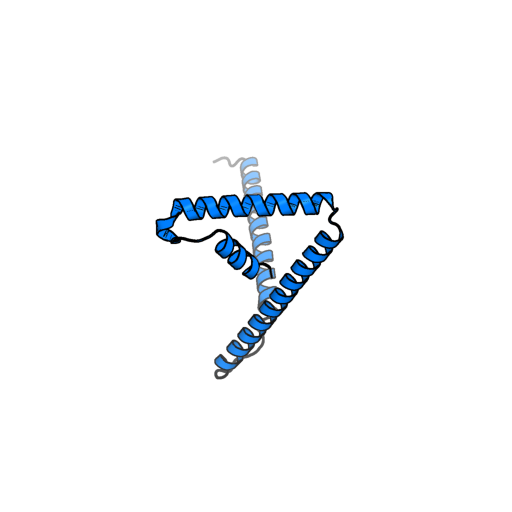1.00 70.75 77 ASP A C 1
ATOM 620 O O . ASP A 1 77 ? -1.778 6.044 12.419 1.00 70.75 77 ASP A O 1
ATOM 624 N N . ALA A 1 78 ? -1.498 4.580 10.745 1.00 66.44 78 ALA A N 1
ATOM 625 C CA . ALA A 1 78 ? -2.332 5.315 9.800 1.00 66.44 78 ALA A CA 1
ATOM 626 C C . ALA A 1 78 ? -3.796 5.393 10.268 1.00 66.44 78 ALA A C 1
ATOM 628 O O . ALA A 1 78 ? -4.396 6.466 10.216 1.00 66.44 78 ALA A O 1
ATOM 629 N N . GLU A 1 79 ? -4.358 4.299 10.787 1.00 65.50 79 GLU A N 1
ATOM 630 C CA . GLU A 1 79 ? -5.708 4.268 11.363 1.00 65.50 79 GLU A CA 1
ATOM 631 C C . GLU A 1 79 ? -5.838 5.190 12.587 1.00 65.50 79 GLU A C 1
ATOM 633 O O . GLU A 1 79 ? -6.810 5.942 12.712 1.00 65.50 79 GLU A O 1
ATOM 638 N N . ASN A 1 80 ? -4.829 5.212 13.459 1.00 66.75 80 ASN A N 1
ATOM 639 C CA . ASN A 1 80 ? -4.775 6.129 14.598 1.00 66.75 80 ASN A CA 1
ATOM 640 C C . ASN A 1 80 ? -4.700 7.599 14.161 1.00 66.75 80 ASN A C 1
ATOM 642 O O . ASN A 1 80 ? -5.368 8.451 14.744 1.00 66.75 80 ASN A O 1
ATOM 646 N N . ILE A 1 81 ? -3.939 7.914 13.113 1.00 71.06 81 ILE A N 1
ATOM 647 C CA . ILE A 1 81 ? -3.852 9.280 12.575 1.00 71.06 81 ILE A CA 1
ATOM 648 C C . ILE A 1 81 ? -5.183 9.702 11.938 1.00 71.06 81 ILE A C 1
ATOM 650 O O . ILE A 1 81 ? -5.627 10.834 12.131 1.00 71.06 81 ILE A O 1
ATOM 654 N N . ILE A 1 82 ? -5.847 8.798 11.214 1.00 64.00 82 ILE A N 1
ATOM 655 C CA . ILE A 1 82 ? -7.155 9.056 10.599 1.00 64.00 82 ILE A CA 1
ATOM 656 C C . ILE A 1 82 ? -8.221 9.254 11.683 1.00 64.00 82 ILE A C 1
ATOM 658 O O . ILE A 1 82 ? -8.978 10.221 11.629 1.00 64.00 82 ILE A O 1
ATOM 662 N N . SER A 1 83 ? -8.253 8.397 12.705 1.00 61.28 83 SER A N 1
ATOM 663 C CA . SER A 1 83 ? -9.221 8.497 13.805 1.00 61.28 83 SER A CA 1
ATOM 664 C C . SER A 1 83 ? -9.013 9.724 14.692 1.00 61.28 83 SER A C 1
ATOM 666 O O . SER A 1 83 ? -9.999 10.328 15.118 1.00 61.28 83 SER A O 1
ATOM 668 N N . ALA A 1 84 ? -7.766 10.157 14.900 1.00 66.38 84 ALA A N 1
ATOM 669 C CA . ALA A 1 84 ? -7.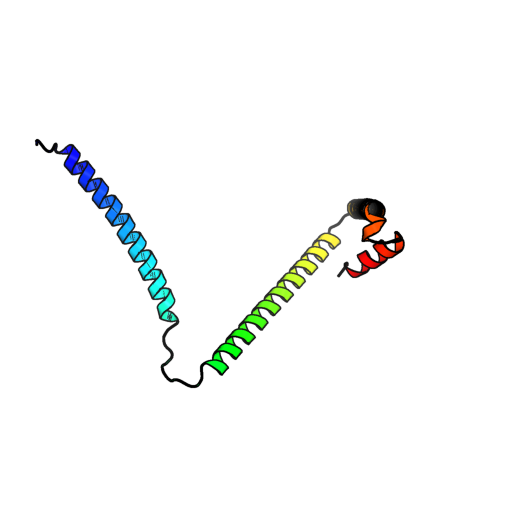449 11.392 15.616 1.00 66.38 84 ALA A CA 1
ATOM 670 C C . ALA A 1 84 ? -7.886 12.662 14.861 1.00 66.38 84 ALA A C 1
ATOM 672 O O . ALA A 1 84 ? -8.113 13.694 15.490 1.00 66.38 84 ALA A O 1
ATOM 673 N N . ASN A 1 85 ? -8.026 12.591 13.533 1.00 61.22 85 ASN A N 1
ATOM 674 C CA . ASN A 1 85 ? -8.403 13.722 12.679 1.00 61.22 85 ASN A CA 1
ATOM 675 C C . ASN A 1 85 ? -9.864 13.661 12.185 1.00 61.22 85 ASN A C 1
ATOM 677 O O . ASN A 1 85 ? -10.293 14.509 11.405 1.00 61.22 85 ASN A O 1
ATOM 681 N N . MET A 1 86 ? -10.646 12.670 12.631 1.00 62.03 86 MET A N 1
ATOM 682 C CA . MET A 1 86 ? -12.066 12.575 12.293 1.00 62.03 86 MET A CA 1
ATOM 683 C C . MET A 1 86 ? -12.899 13.567 13.107 1.00 62.03 86 MET A C 1
ATOM 685 O O . MET A 1 86 ? -12.925 13.548 14.341 1.00 62.03 86 MET A O 1
ATOM 689 N N . THR A 1 87 ? -13.655 14.400 12.397 1.00 73.69 87 THR A N 1
ATOM 690 C CA . THR A 1 87 ? -14.651 15.299 12.995 1.00 73.69 87 THR A CA 1
ATOM 691 C C . THR A 1 87 ? -15.850 14.511 13.543 1.00 73.69 87 THR A C 1
ATOM 693 O O . THR A 1 87 ? -16.139 13.391 13.115 1.00 73.69 87 THR A O 1
ATOM 696 N N . GLU A 1 88 ? -16.584 15.072 14.510 1.00 74.62 88 GLU A N 1
ATOM 697 C CA . GLU A 1 88 ? -17.726 14.373 15.128 1.00 74.62 88 GLU A CA 1
ATOM 698 C C . GLU A 1 88 ? -18.839 14.015 14.133 1.00 74.62 88 GLU A C 1
ATOM 700 O O . GLU A 1 88 ? -19.544 13.020 14.315 1.00 74.62 88 GLU A O 1
ATOM 705 N N . GLU A 1 89 ? -18.989 14.807 13.071 1.00 74.38 89 GLU A N 1
ATOM 706 C CA . GLU A 1 89 ? -19.945 14.547 11.996 1.00 74.38 89 GLU A CA 1
ATOM 707 C C . GLU A 1 89 ? -19.566 13.302 11.191 1.00 74.38 89 GLU A C 1
ATOM 709 O O . GLU A 1 89 ? -20.415 12.439 10.959 1.00 74.38 89 GLU A O 1
ATOM 714 N N . GLN A 1 90 ? -18.284 13.149 10.852 1.00 74.50 90 GLN A N 1
ATOM 715 C CA . GLN A 1 90 ? -17.770 11.963 10.162 1.00 74.50 90 GLN A CA 1
ATOM 716 C C . GLN A 1 90 ? -17.948 10.705 11.014 1.00 74.50 90 GLN A C 1
ATOM 718 O O . GLN A 1 90 ? -18.390 9.676 10.513 1.00 74.50 90 GLN A O 1
ATOM 723 N N . ARG A 1 91 ? -17.740 10.799 12.334 1.00 76.69 91 ARG A N 1
ATOM 724 C CA . ARG A 1 91 ? -17.977 9.676 13.257 1.00 76.69 91 ARG A CA 1
ATOM 725 C C . ARG A 1 91 ? -19.430 9.187 13.229 1.00 76.69 91 ARG A C 1
ATOM 727 O O . ARG A 1 91 ? -19.684 7.985 13.285 1.00 76.69 91 ARG A O 1
ATOM 734 N N . LYS A 1 92 ? -20.396 10.107 13.139 1.00 83.19 92 LYS A N 1
ATOM 735 C CA . LYS A 1 92 ? -21.824 9.760 13.033 1.00 83.19 92 LYS A CA 1
ATOM 736 C C . LYS A 1 92 ? -22.165 9.154 11.672 1.00 83.19 92 LYS A C 1
ATOM 738 O O . LYS A 1 92 ? -22.964 8.221 11.616 1.00 83.19 92 LYS A O 1
ATOM 743 N N . GLN A 1 93 ? -21.562 9.660 10.597 1.00 82.75 93 GLN A N 1
ATOM 744 C CA . GLN A 1 93 ? -21.731 9.094 9.257 1.00 82.75 93 GLN A CA 1
ATOM 745 C C . GLN A 1 93 ? -21.203 7.658 9.193 1.00 82.75 93 GLN A C 1
ATOM 747 O O . GLN A 1 93 ? -21.943 6.770 8.780 1.00 82.75 93 GLN A O 1
ATOM 752 N N . GLU A 1 94 ? -20.001 7.404 9.707 1.00 81.69 94 GLU A N 1
ATOM 753 C CA . GLU A 1 94 ? -19.406 6.062 9.776 1.00 81.69 94 GLU A CA 1
ATOM 754 C C . GLU A 1 94 ? -20.260 5.079 10.587 1.00 81.69 94 GLU A C 1
ATOM 756 O O . GLU A 1 94 ? -20.451 3.932 10.188 1.00 81.69 94 GLU A O 1
ATOM 761 N N . MET A 1 95 ? -20.838 5.526 11.707 1.00 81.56 95 MET A N 1
ATOM 762 C CA . MET A 1 95 ? -21.745 4.693 12.502 1.00 81.56 95 MET A CA 1
ATOM 763 C C . MET A 1 95 ? -23.012 4.315 11.719 1.00 81.56 95 MET A C 1
ATOM 765 O O . MET A 1 95 ? -23.463 3.169 11.777 1.00 81.56 95 MET A O 1
ATOM 769 N N . ASN A 1 96 ? -23.582 5.263 10.973 1.00 8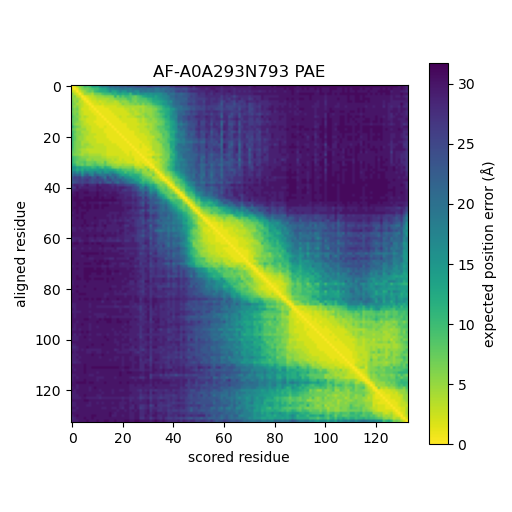5.62 96 ASN A N 1
ATOM 770 C CA . ASN A 1 96 ? -24.756 5.009 10.142 1.00 85.62 96 ASN A CA 1
ATOM 771 C C . ASN A 1 96 ? -24.429 4.072 8.974 1.00 85.62 96 ASN A C 1
ATOM 773 O O . ASN A 1 96 ? -25.210 3.164 8.695 1.00 85.62 96 ASN A O 1
ATOM 777 N N . ILE A 1 97 ? -23.272 4.253 8.334 1.00 87.50 97 ILE A N 1
ATOM 778 C CA . ILE A 1 97 ? -22.793 3.389 7.249 1.00 87.50 97 ILE A CA 1
ATOM 779 C C . ILE A 1 97 ? -22.568 1.966 7.768 1.00 87.50 97 ILE A C 1
ATOM 781 O O . ILE A 1 97 ? -23.073 1.019 7.172 1.00 87.50 97 ILE A O 1
ATOM 785 N N . GLN A 1 98 ? -21.908 1.798 8.919 1.00 83.50 98 GLN A N 1
ATOM 786 C CA . GLN A 1 98 ? -21.718 0.481 9.545 1.00 83.50 98 GLN A CA 1
ATOM 787 C C . GLN A 1 98 ? -23.048 -0.211 9.840 1.00 83.50 98 GLN A C 1
ATOM 789 O O . GLN A 1 98 ? -23.191 -1.412 9.615 1.00 83.50 98 GLN A O 1
ATOM 794 N N . ARG A 1 99 ? -24.046 0.541 10.315 1.00 86.06 99 ARG A N 1
ATOM 795 C CA . ARG A 1 99 ? -25.382 -0.005 10.556 1.00 86.06 99 ARG A CA 1
ATOM 796 C C . ARG A 1 99 ? -26.050 -0.463 9.256 1.00 86.06 99 ARG A C 1
ATOM 798 O O . ARG A 1 99 ? -26.611 -1.554 9.231 1.00 86.06 99 ARG A O 1
ATOM 805 N N . GLN A 1 100 ? -25.974 0.334 8.193 1.00 88.50 100 GLN A N 1
ATOM 806 C CA . GLN A 1 100 ? -26.529 -0.030 6.885 1.00 88.50 100 GLN A CA 1
ATOM 807 C C . GLN A 1 100 ? -25.854 -1.279 6.315 1.00 88.50 100 GLN A C 1
ATOM 809 O O . GLN A 1 100 ? -26.535 -2.208 5.890 1.00 88.50 100 GLN A O 1
ATOM 814 N N . GLN A 1 101 ? -24.524 -1.344 6.382 1.00 85.94 101 GLN A N 1
ATOM 815 C CA . GLN A 1 101 ? -23.758 -2.511 5.944 1.00 85.94 101 GLN A CA 1
ATOM 816 C C . GLN A 1 101 ? -24.158 -3.772 6.717 1.00 85.94 101 GLN A C 1
ATOM 818 O O . GLN A 1 101 ? -24.331 -4.835 6.127 1.00 85.94 101 GLN A O 1
ATOM 823 N N . LEU A 1 102 ? -24.361 -3.662 8.032 1.00 86.38 102 LEU A N 1
ATOM 824 C CA . LEU A 1 102 ? -24.824 -4.778 8.853 1.00 86.38 102 LEU A CA 1
ATOM 825 C C . LEU A 1 102 ? -26.232 -5.247 8.452 1.00 86.38 102 LEU A C 1
ATOM 827 O O . LEU A 1 102 ? -26.485 -6.450 8.377 1.00 86.38 102 LEU A O 1
ATOM 831 N N . GLU A 1 103 ? -27.145 -4.315 8.177 1.00 87.38 103 GLU A N 1
ATOM 832 C CA . GLU A 1 103 ? -28.501 -4.627 7.709 1.00 87.38 103 GLU A CA 1
ATOM 833 C C . GLU A 1 103 ? -28.479 -5.324 6.333 1.00 87.38 103 GLU A C 1
ATOM 835 O O . GLU A 1 103 ? -29.227 -6.281 6.112 1.00 87.38 103 GLU A O 1
ATOM 840 N N . GLU A 1 104 ? -27.586 -4.913 5.429 1.00 88.56 104 GLU A N 1
ATOM 841 C CA . GLU A 1 104 ? -27.376 -5.570 4.134 1.00 88.56 104 GLU A CA 1
ATOM 842 C C . GLU A 1 104 ? -26.798 -6.980 4.279 1.00 88.56 104 GLU A C 1
ATOM 844 O O . GLU A 1 104 ? -27.330 -7.918 3.678 1.00 88.56 104 GLU A O 1
ATOM 849 N N . ILE A 1 105 ? -25.768 -7.158 5.114 1.00 84.50 105 ILE A N 1
ATOM 850 C CA . ILE A 1 105 ? -25.192 -8.476 5.419 1.00 84.50 105 ILE A CA 1
ATOM 851 C C . ILE A 1 105 ? -26.284 -9.398 5.960 1.00 84.50 105 ILE A C 1
ATOM 853 O O . ILE A 1 105 ? -26.473 -10.504 5.453 1.00 84.50 105 ILE A O 1
ATOM 857 N N . PHE A 1 106 ? -27.065 -8.926 6.933 1.00 85.56 106 PHE A N 1
ATOM 858 C CA . PHE A 1 106 ? -28.153 -9.705 7.514 1.00 85.56 106 PHE A CA 1
ATOM 859 C C . PHE A 1 106 ? -29.216 -10.085 6.474 1.00 85.56 106 PHE A C 1
ATOM 861 O O . PHE A 1 106 ? -29.698 -11.219 6.453 1.00 85.56 106 PHE A O 1
ATOM 868 N N . LYS A 1 107 ? -29.563 -9.168 5.566 1.00 88.94 107 LYS A N 1
ATOM 869 C CA . LYS A 1 107 ? -30.500 -9.442 4.471 1.00 88.94 107 LYS A CA 1
ATOM 870 C C . LYS A 1 107 ? -29.982 -10.542 3.543 1.00 88.94 107 LYS A C 1
ATOM 872 O O . LYS A 1 107 ? -30.749 -11.440 3.196 1.00 88.94 107 LYS A O 1
ATOM 877 N N . VAL A 1 108 ? -28.705 -10.493 3.165 1.00 87.69 108 VAL A N 1
ATOM 878 C CA . VAL A 1 108 ? -28.064 -11.519 2.327 1.00 87.69 108 VAL A CA 1
ATOM 879 C C . VAL A 1 108 ? -28.033 -12.867 3.048 1.00 87.69 108 VAL A C 1
ATOM 881 O O . VAL A 1 108 ? -28.394 -13.886 2.460 1.00 87.69 108 VAL A O 1
ATOM 884 N N . MET A 1 109 ? -27.686 -12.881 4.336 1.00 82.44 109 MET A N 1
ATOM 885 C CA . MET A 1 109 ? -27.682 -14.102 5.147 1.00 82.44 109 MET A CA 1
ATOM 886 C C . MET A 1 109 ? -29.076 -14.722 5.244 1.00 82.44 109 MET A C 1
ATOM 888 O O . MET A 1 109 ? -29.227 -15.922 5.036 1.00 82.44 109 MET A O 1
ATOM 892 N N . LYS A 1 110 ? -30.111 -13.900 5.445 1.00 83.69 110 LYS A N 1
ATOM 893 C CA . LYS A 1 110 ? -31.507 -14.351 5.464 1.00 83.69 110 LYS A CA 1
ATOM 894 C C . LYS A 1 110 ? -31.977 -14.867 4.101 1.00 83.69 110 LYS A C 1
ATOM 896 O O . LYS A 1 110 ? -32.730 -15.832 4.038 1.00 83.69 110 LYS A O 1
ATOM 901 N N . GLN A 1 111 ? -31.540 -14.253 3.003 1.00 86.62 111 GLN A N 1
ATOM 902 C CA . GLN A 1 111 ? -31.844 -14.735 1.651 1.00 86.62 111 GLN A CA 1
ATOM 903 C C . GLN A 1 111 ? -31.208 -16.107 1.376 1.00 86.62 111 GLN A C 1
ATOM 905 O O . GLN A 1 111 ? -31.766 -16.913 0.635 1.00 86.62 111 GLN A O 1
ATOM 910 N N . HIS A 1 112 ? -30.065 -16.383 2.000 1.00 83.31 112 HIS A N 1
ATOM 911 C CA . HIS A 1 112 ? -29.346 -17.648 1.913 1.00 83.31 112 HIS A CA 1
ATOM 912 C C . HIS A 1 112 ? -29.437 -18.465 3.211 1.00 83.31 112 HIS A C 1
ATOM 914 O O . HIS A 1 112 ? -28.484 -19.158 3.564 1.00 83.31 112 HIS A O 1
ATOM 920 N N . GLN A 1 113 ? -30.585 -18.424 3.898 1.00 80.62 113 GLN A N 1
ATOM 921 C CA . GLN A 1 113 ? -30.812 -19.122 5.174 1.00 80.62 113 GLN A CA 1
ATOM 922 C C . GLN A 1 113 ? -30.489 -20.626 5.097 1.00 80.62 113 GLN A C 1
ATOM 924 O O . GLN A 1 113 ? -29.989 -21.200 6.052 1.00 80.62 113 GLN A O 1
ATOM 929 N N . ASP A 1 114 ? -30.678 -21.254 3.934 1.00 83.56 114 ASP A N 1
ATOM 930 C CA . ASP A 1 114 ? -30.309 -22.657 3.680 1.00 83.56 114 ASP A CA 1
ATOM 931 C C . ASP A 1 114 ? -28.792 -22.931 3.810 1.00 83.56 114 ASP A C 1
ATOM 933 O O . ASP A 1 114 ? -28.374 -24.015 4.205 1.00 83.56 114 ASP A O 1
ATOM 937 N N . LYS A 1 115 ? -27.940 -21.935 3.522 1.00 81.38 115 LYS A N 1
ATOM 938 C CA . LYS A 1 115 ? -26.473 -22.044 3.641 1.00 81.38 115 LYS A CA 1
ATOM 939 C C . LYS A 1 115 ? -25.943 -21.627 5.011 1.00 81.38 115 LYS A C 1
ATOM 941 O O . LYS A 1 115 ? -24.924 -22.159 5.440 1.00 81.38 115 LYS A O 1
ATOM 946 N N . PHE A 1 116 ? -26.583 -20.649 5.648 1.00 76.94 116 PHE A N 1
ATOM 947 C CA . PHE A 1 116 ? -26.089 -20.026 6.883 1.00 76.94 116 PHE A CA 1
ATOM 948 C C . PHE A 1 116 ? -26.841 -20.477 8.145 1.00 76.94 116 PHE A C 1
ATOM 950 O O . PHE A 1 116 ? -26.369 -20.234 9.252 1.00 76.94 116 PHE A O 1
ATOM 957 N N . GLY A 1 117 ? -27.966 -21.179 7.998 1.00 76.06 117 GLY A N 1
ATOM 958 C CA . GLY A 1 117 ? -28.840 -21.546 9.108 1.00 76.06 117 GLY A CA 1
ATOM 959 C C . GLY A 1 117 ? -29.664 -20.363 9.621 1.00 76.06 117 GLY A C 1
ATOM 960 O O . GLY A 1 117 ? -29.735 -19.303 8.997 1.00 76.06 117 GLY A O 1
ATOM 961 N N . ASP A 1 118 ? -30.317 -20.548 10.769 1.00 72.00 118 ASP A N 1
ATOM 962 C CA . ASP A 1 118 ? -31.150 -19.518 11.396 1.00 72.00 118 ASP A CA 1
ATOM 963 C C . ASP A 1 118 ? -30.279 -18.548 12.217 1.00 72.00 118 ASP A C 1
ATOM 965 O O . ASP A 1 118 ? -30.262 -18.571 13.445 1.00 72.00 118 ASP A O 1
ATOM 969 N N . THR A 1 119 ? -29.470 -17.736 11.528 1.00 71.06 119 THR A N 1
ATOM 970 C CA . THR A 1 119 ? -28.553 -16.790 12.181 1.00 71.06 119 THR A CA 1
ATOM 971 C C . THR A 1 119 ? -29.289 -15.530 12.631 1.00 71.06 119 THR A C 1
ATOM 973 O O . THR A 1 119 ? -29.978 -14.870 11.847 1.00 71.06 119 THR A O 1
ATOM 976 N N . SER A 1 120 ? -29.102 -15.142 13.893 1.00 77.12 120 SER A N 1
ATOM 977 C CA . SER A 1 120 ? -29.663 -13.897 14.428 1.00 77.12 120 SER A CA 1
ATOM 978 C C . SER A 1 120 ? -28.758 -12.694 14.141 1.00 77.12 120 SER A C 1
ATOM 980 O O . SER A 1 120 ? -27.537 -12.812 14.083 1.00 77.12 120 SER A O 1
ATOM 982 N N . LEU A 1 121 ? -29.337 -11.495 14.025 1.00 73.88 121 LEU A N 1
ATOM 983 C CA . LEU A 1 121 ? -28.571 -10.259 13.802 1.00 73.88 121 LEU A CA 1
ATOM 984 C C . LEU A 1 121 ? -27.525 -10.007 14.906 1.00 73.88 121 LEU A C 1
ATOM 986 O O . LEU A 1 121 ? -26.466 -9.451 14.638 1.00 73.88 121 LEU A O 1
ATOM 990 N N . ASN A 1 122 ? -27.797 -10.457 16.132 1.00 78.50 122 ASN A N 1
ATOM 991 C CA . ASN A 1 122 ? -26.882 -10.310 17.261 1.00 78.50 122 ASN A CA 1
ATOM 992 C C . ASN A 1 122 ? -25.621 -11.180 17.105 1.00 78.50 122 ASN A C 1
ATOM 994 O O . ASN A 1 122 ? -24.524 -10.759 17.456 1.00 78.50 122 ASN A O 1
ATOM 998 N N . GLU A 1 123 ? -25.767 -12.360 16.506 1.00 79.88 123 GLU A N 1
ATOM 999 C CA . GLU A 1 123 ? -24.661 -13.279 16.228 1.00 79.88 123 GLU A CA 1
ATOM 1000 C C . GLU A 1 123 ? -23.747 -12.746 15.118 1.00 79.88 123 GLU A C 1
ATOM 1002 O O . GLU A 1 123 ? -22.524 -12.805 15.230 1.00 79.88 123 GLU A O 1
ATOM 1007 N N . VAL A 1 124 ? -24.330 -12.105 14.099 1.00 78.75 124 VAL A N 1
ATOM 1008 C CA . VAL A 1 124 ? -23.574 -11.393 13.053 1.00 78.75 124 VAL A CA 1
ATOM 1009 C C . VAL A 1 124 ? -22.775 -10.228 13.646 1.00 78.75 124 VAL A C 1
ATOM 1011 O O . VAL A 1 124 ? -21.621 -10.008 13.279 1.00 78.75 124 VAL A O 1
ATOM 1014 N N . VAL A 1 125 ? -23.359 -9.493 14.598 1.00 80.38 125 VAL A N 1
ATOM 1015 C CA . VAL A 1 125 ? -22.669 -8.406 15.311 1.00 80.38 125 VAL A CA 1
ATOM 1016 C C . VAL A 1 125 ? -21.502 -8.932 16.141 1.00 80.38 125 VAL A C 1
ATOM 1018 O O . VAL A 1 125 ? -20.422 -8.341 16.116 1.00 80.38 125 VAL A O 1
ATOM 1021 N N . ASP A 1 126 ? -21.689 -10.031 16.868 1.00 82.38 126 ASP A N 1
ATOM 1022 C CA . ASP A 1 126 ? -20.623 -10.617 17.681 1.00 82.38 126 ASP A CA 1
ATOM 1023 C C . ASP A 1 126 ? -19.496 -11.197 16.819 1.00 82.38 126 ASP A C 1
ATOM 1025 O O . ASP A 1 126 ? -18.320 -11.011 17.140 1.00 82.38 126 ASP A O 1
ATOM 1029 N N . GLN A 1 127 ? -19.828 -11.780 15.667 1.00 77.19 127 GLN A N 1
ATOM 1030 C CA . GLN A 1 127 ? -18.836 -12.195 14.681 1.00 77.19 127 GLN A CA 1
ATOM 1031 C C . GLN A 1 127 ? -18.068 -10.994 14.111 1.00 77.19 127 GLN A C 1
ATOM 1033 O O . GLN A 1 127 ? -16.844 -11.042 14.008 1.00 77.19 127 GLN A O 1
ATOM 1038 N N . MET A 1 128 ? -18.744 -9.881 13.815 1.00 76.19 128 MET A N 1
ATOM 1039 C CA . MET A 1 128 ? -18.101 -8.656 13.326 1.00 76.19 128 MET A CA 1
ATOM 1040 C C . MET A 1 128 ? -17.139 -8.041 14.357 1.00 76.19 128 MET A C 1
ATOM 1042 O O . MET A 1 128 ? -16.075 -7.550 13.980 1.00 76.19 128 MET A O 1
ATOM 1046 N N . LYS A 1 129 ? -17.460 -8.103 15.658 1.00 80.25 129 LYS A N 1
ATOM 1047 C CA . LYS A 1 129 ? -16.550 -7.645 16.726 1.00 80.25 129 LYS A CA 1
ATOM 1048 C C . LYS A 1 129 ? -15.238 -8.429 16.746 1.00 80.25 129 LYS A C 1
ATOM 1050 O O . LYS A 1 129 ? -14.204 -7.837 17.027 1.00 80.25 129 LYS A O 1
ATOM 1055 N N . LEU A 1 130 ? -15.271 -9.723 16.425 1.00 75.50 130 LEU A N 1
ATOM 1056 C CA . LEU A 1 130 ? -14.086 -10.587 16.422 1.00 75.50 130 LEU A CA 1
ATOM 1057 C C . LEU A 1 130 ? -13.062 -10.197 15.339 1.00 75.50 130 LEU A C 1
ATOM 1059 O O . LEU A 1 130 ? -11.875 -10.473 15.486 1.00 75.50 130 LEU A O 1
ATOM 1063 N N . TYR A 1 131 ? -13.523 -9.546 14.268 1.00 65.56 131 TYR A N 1
ATOM 1064 C CA . TYR A 1 131 ? -12.692 -9.097 13.147 1.00 65.56 131 TYR A CA 1
ATOM 1065 C C . TYR A 1 131 ? -12.193 -7.651 13.278 1.00 65.56 131 TYR A C 1
ATOM 1067 O O . TYR A 1 131 ? -11.395 -7.205 12.455 1.00 65.56 131 TYR A O 1
ATOM 1075 N N . ARG A 1 132 ? -12.628 -6.911 14.305 1.00 62.22 132 ARG A N 1
ATOM 1076 C CA . ARG A 1 132 ? -12.092 -5.584 14.638 1.00 62.22 132 ARG A CA 1
ATOM 1077 C C . ARG A 1 132 ? -10.819 -5.780 15.483 1.00 62.22 132 ARG A C 1
ATOM 1079 O O . ARG A 1 132 ? -10.907 -5.967 16.693 1.00 62.22 132 ARG A O 1
ATOM 1086 N N . CYS A 1 133 ? -9.664 -5.864 14.816 1.00 43.81 133 CYS A N 1
ATOM 1087 C CA . CYS A 1 133 ? -8.333 -6.036 15.427 1.00 43.81 133 CYS A CA 1
ATOM 1088 C C . CYS A 1 133 ? -7.730 -4.747 16.009 1.00 43.81 133 CYS A C 1
ATOM 1090 O O . CYS A 1 133 ? -8.220 -3.654 15.673 1.00 43.81 133 CYS A O 1
#

pLDDT: mean 75.2, std 14.05, range [38.53, 95.81]

Secondary structure (DSSP, 8-state):
----HHHHHHHHHHHHHHHHHHHHHHHHHHHHHHHHHTT--S---TT-HHHHHHHHHHHHHHHHHHHHHHHHHHHHHHHHHHHHT--HHHHHHHHHHHHHHHHHHHHHHHHTHHHH-S--HHHHHHHHHHT--